Protein AF-A0A0R1HKE0-F1 (afdb_monomer_lite)

Organism: NCBI:txid1302272

Radius of gyration: 18.0 Å; chains: 1; bounding box: 43×45×54 Å

Structure (mmCIF, N/CA/C/O backbone):
data_AF-A0A0R1HKE0-F1
#
_entry.id   AF-A0A0R1HKE0-F1
#
loop_
_atom_site.group_PDB
_atom_site.id
_atom_site.type_symbol
_atom_site.label_atom_id
_atom_site.label_alt_id
_atom_site.label_comp_id
_atom_site.label_asym_id
_atom_site.label_entity_id
_atom_site.label_seq_id
_atom_site.pdbx_PDB_ins_code
_atom_site.Cartn_x
_atom_site.Cartn_y
_atom_site.Cartn_z
_atom_site.occupancy
_atom_site.B_iso_or_equiv
_atom_site.auth_seq_id
_atom_site.auth_comp_id
_atom_site.auth_asym_id
_atom_site.auth_atom_id
_atom_site.pdbx_PDB_model_num
ATOM 1 N N . MET A 1 1 ? 5.004 -5.307 1.146 1.00 89.50 1 MET A N 1
ATOM 2 C CA . MET A 1 1 ? 3.789 -5.941 0.587 1.00 89.50 1 MET A CA 1
ATOM 3 C C . MET A 1 1 ? 2.908 -4.999 -0.240 1.00 89.50 1 MET A C 1
ATOM 5 O O . MET A 1 1 ? 2.933 -5.137 -1.452 1.00 89.50 1 MET A O 1
ATOM 9 N N . PHE A 1 2 ? 2.132 -4.058 0.332 1.00 96.12 2 PHE A N 1
ATOM 10 C CA . PHE A 1 2 ? 1.211 -3.209 -0.466 1.00 96.12 2 PHE A CA 1
ATOM 11 C C . PHE A 1 2 ? 1.898 -2.516 -1.656 1.00 96.12 2 PHE A C 1
ATOM 13 O O . PHE A 1 2 ? 1.446 -2.667 -2.787 1.00 96.12 2 PHE A O 1
ATOM 20 N N . ALA A 1 3 ? 2.995 -1.791 -1.408 1.00 95.25 3 ALA A N 1
ATOM 21 C CA . ALA A 1 3 ? 3.685 -1.028 -2.449 1.00 95.25 3 ALA A CA 1
ATOM 22 C C . ALA A 1 3 ? 4.261 -1.930 -3.554 1.00 95.25 3 ALA A C 1
ATOM 24 O O . ALA A 1 3 ? 4.176 -1.581 -4.726 1.00 95.25 3 ALA A O 1
ATOM 25 N N . GLU A 1 4 ? 4.768 -3.113 -3.197 1.00 94.31 4 GLU A N 1
ATOM 26 C CA . GLU A 1 4 ? 5.276 -4.110 -4.151 1.00 94.31 4 GLU A CA 1
ATOM 27 C C . GLU A 1 4 ? 4.153 -4.636 -5.051 1.00 94.31 4 GLU A C 1
ATOM 29 O O . GLU A 1 4 ? 4.283 -4.619 -6.271 1.00 94.31 4 GLU A O 1
ATOM 34 N N . LEU A 1 5 ? 3.013 -5.031 -4.465 1.00 96.25 5 LEU A N 1
ATOM 35 C CA . LEU A 1 5 ? 1.836 -5.467 -5.226 1.00 96.25 5 LEU A CA 1
ATOM 36 C C . LEU A 1 5 ? 1.315 -4.352 -6.134 1.00 96.25 5 LEU A C 1
ATOM 38 O O . LEU A 1 5 ? 0.925 -4.597 -7.274 1.00 96.25 5 LEU A O 1
ATOM 42 N N . ALA A 1 6 ? 1.318 -3.119 -5.635 1.00 96.19 6 ALA A N 1
ATOM 43 C CA . ALA A 1 6 ? 0.863 -1.970 -6.390 1.00 96.19 6 ALA A CA 1
ATOM 44 C C . ALA A 1 6 ? 1.832 -1.627 -7.541 1.00 96.19 6 ALA A C 1
ATOM 46 O O . ALA A 1 6 ? 1.365 -1.256 -8.615 1.00 96.19 6 ALA A O 1
ATOM 47 N N . LYS A 1 7 ? 3.149 -1.826 -7.380 1.00 96.00 7 LYS A N 1
ATOM 48 C CA . LYS A 1 7 ? 4.176 -1.592 -8.418 1.00 96.00 7 LYS A CA 1
ATOM 49 C C . LYS A 1 7 ? 4.024 -2.508 -9.639 1.00 96.00 7 LYS A C 1
ATOM 51 O O . LYS A 1 7 ? 4.378 -2.095 -10.735 1.00 96.00 7 LYS A O 1
ATOM 56 N N . LEU A 1 8 ?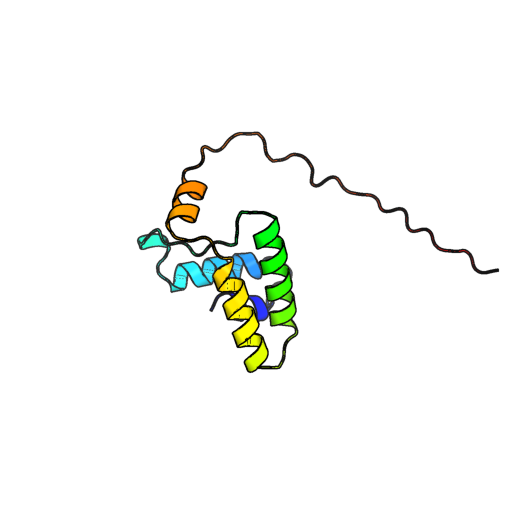 3.425 -3.695 -9.490 1.00 95.62 8 LEU A N 1
ATOM 57 C CA . LEU A 1 8 ? 3.217 -4.643 -10.599 1.00 95.62 8 LEU A CA 1
ATOM 58 C C . LEU A 1 8 ? 2.326 -4.102 -11.732 1.00 95.62 8 LEU A C 1
ATOM 60 O O . LEU A 1 8 ? 2.466 -4.543 -12.867 1.00 95.62 8 LEU A O 1
ATOM 64 N N . GLN A 1 9 ? 1.386 -3.199 -11.423 1.00 95.06 9 GLN A N 1
ATOM 65 C CA . GLN A 1 9 ? 0.437 -2.601 -12.381 1.00 95.06 9 GLN A CA 1
ATOM 66 C C . GLN A 1 9 ? -0.213 -3.590 -13.396 1.00 95.06 9 GLN A C 1
ATOM 68 O O . GLN A 1 9 ? -0.235 -3.302 -14.592 1.00 95.06 9 GLN A O 1
ATOM 73 N N . PRO A 1 10 ? -0.765 -4.750 -12.973 1.00 96.88 10 PRO A N 1
ATOM 74 C CA . PRO A 1 10 ? -1.265 -5.769 -13.908 1.00 96.88 10 PRO A CA 1
ATOM 75 C C . PRO A 1 10 ? -2.614 -5.435 -14.571 1.00 96.88 10 PRO A C 1
ATOM 77 O O . PRO A 1 10 ? -2.968 -6.044 -15.580 1.00 96.88 10 PRO A O 1
ATOM 80 N N . PHE A 1 11 ? -3.396 -4.507 -14.012 1.00 97.25 11 PHE A N 1
ATOM 81 C CA . PHE A 1 11 ? -4.717 -4.122 -14.518 1.00 97.25 11 PHE A CA 1
ATOM 82 C C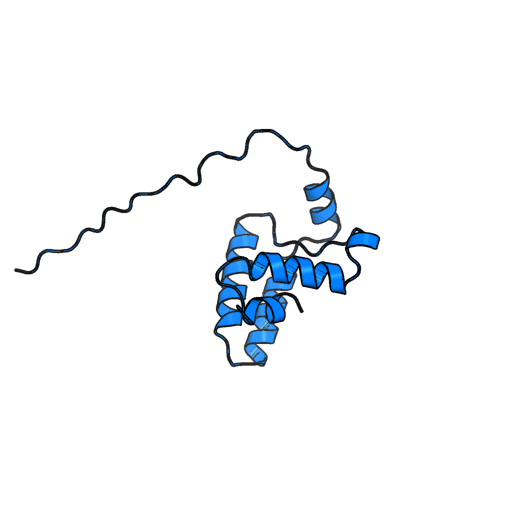 . PHE A 1 11 ? -4.687 -2.738 -15.181 1.00 97.25 11 PHE A C 1
ATOM 84 O O . PHE A 1 11 ? -3.860 -1.896 -14.839 1.00 97.25 11 PHE A O 1
ATOM 91 N N . GLN A 1 12 ? -5.637 -2.476 -16.087 1.00 95.44 12 GLN A N 1
ATOM 92 C CA . GLN A 1 12 ? -5.798 -1.163 -16.739 1.00 95.44 12 GLN A CA 1
ATOM 93 C C . GLN A 1 12 ? -6.200 -0.056 -15.750 1.00 95.44 12 GLN A C 1
ATOM 95 O O . GLN A 1 12 ? -5.751 1.079 -15.859 1.00 95.44 12 GLN A O 1
ATOM 100 N N . ASP A 1 13 ? -7.025 -0.397 -14.760 1.00 95.25 13 ASP A N 1
ATOM 101 C CA . ASP A 1 13 ? -7.370 0.455 -13.623 1.00 95.25 13 ASP A CA 1
ATOM 102 C C . ASP A 1 13 ? -7.530 -0.430 -12.376 1.00 95.25 13 ASP A C 1
ATOM 104 O O . ASP A 1 13 ? -7.712 -1.643 -12.460 1.00 95.25 13 ASP A O 1
ATOM 108 N N . GLY A 1 14 ? -7.445 0.175 -11.195 1.00 95.75 14 GLY A N 1
ATOM 109 C CA . GLY A 1 14 ? -7.755 -0.479 -9.929 1.00 95.75 14 GLY A CA 1
ATOM 110 C C . GLY A 1 14 ? -6.555 -1.066 -9.196 1.00 95.75 14 GLY A C 1
ATOM 111 O O . GLY A 1 14 ? -6.722 -1.457 -8.048 1.00 95.75 14 GLY A O 1
ATOM 112 N N . ASN A 1 15 ? -5.342 -1.033 -9.764 1.00 96.31 15 ASN A N 1
ATOM 113 C CA . ASN A 1 15 ? -4.133 -1.642 -9.178 1.00 96.31 15 ASN A CA 1
ATOM 114 C C . ASN A 1 15 ? -3.937 -1.320 -7.688 1.00 96.31 15 ASN A C 1
ATOM 116 O O . ASN A 1 15 ? -3.746 -2.221 -6.880 1.00 96.31 15 ASN A O 1
ATOM 120 N N . LYS A 1 16 ? -4.063 -0.043 -7.298 1.00 95.50 16 LYS A N 1
ATOM 121 C CA . LYS A 1 16 ? -3.917 0.384 -5.894 1.00 95.50 16 LYS A CA 1
ATOM 122 C C . LYS A 1 16 ? -5.019 -0.175 -4.986 1.00 95.50 16 LYS A C 1
ATOM 124 O O . LYS A 1 16 ? -4.726 -0.615 -3.882 1.00 95.50 16 LYS A O 1
ATOM 129 N N . ARG A 1 17 ? -6.275 -0.175 -5.451 1.00 96.25 17 ARG A N 1
ATOM 130 C CA . ARG A 1 17 ? -7.430 -0.703 -4.700 1.00 96.25 17 ARG A CA 1
ATOM 131 C C . ARG A 1 17 ? -7.281 -2.210 -4.501 1.00 96.25 17 ARG A C 1
ATOM 133 O O . ARG A 1 17 ? -7.374 -2.688 -3.377 1.00 96.25 17 ARG A O 1
ATOM 140 N N . THR A 1 18 ? -6.952 -2.933 -5.569 1.00 97.62 18 THR A N 1
ATOM 141 C CA . THR A 1 18 ? -6.723 -4.380 -5.526 1.00 97.62 18 THR A CA 1
ATOM 142 C C . THR A 1 18 ? -5.526 -4.739 -4.647 1.00 97.62 18 THR A C 1
ATOM 144 O O . THR A 1 18 ? -5.637 -5.639 -3.822 1.00 97.62 18 THR A O 1
ATOM 147 N N . ALA A 1 19 ? -4.410 -4.010 -4.751 1.00 97.44 19 ALA A N 1
ATOM 148 C CA . ALA A 1 19 ? -3.238 -4.223 -3.901 1.00 97.44 19 ALA A CA 1
ATOM 149 C C . ALA A 1 19 ? -3.544 -3.975 -2.417 1.00 97.44 19 ALA A C 1
ATOM 151 O O . ALA A 1 19 ? -3.088 -4.737 -1.568 1.00 97.44 19 ALA A O 1
ATOM 152 N N . LEU A 1 20 ? -4.334 -2.944 -2.095 1.00 96.06 20 LEU A N 1
ATOM 153 C CA . LEU A 1 20 ? -4.737 -2.650 -0.720 1.00 96.06 20 LEU A CA 1
ATOM 154 C C . LEU A 1 20 ? -5.640 -3.751 -0.148 1.00 96.06 20 LEU A C 1
ATOM 156 O O . LEU A 1 20 ? -5.419 -4.192 0.977 1.00 96.06 20 LEU A O 1
ATOM 160 N N . ILE A 1 21 ? -6.617 -4.231 -0.924 1.00 96.19 21 ILE A N 1
ATOM 161 C CA . ILE A 1 21 ? -7.492 -5.345 -0.526 1.00 96.19 21 ILE A CA 1
ATOM 162 C C . ILE A 1 21 ? -6.672 -6.621 -0.324 1.00 96.19 21 ILE A C 1
ATOM 164 O O . ILE A 1 21 ? -6.788 -7.260 0.717 1.00 96.19 21 ILE A O 1
ATOM 168 N N . ALA A 1 22 ? -5.811 -6.968 -1.283 1.00 97.31 22 ALA A N 1
ATOM 169 C CA . ALA A 1 22 ? -4.969 -8.158 -1.207 1.00 97.31 22 ALA A CA 1
ATOM 170 C C . ALA A 1 22 ? -4.016 -8.107 -0.005 1.00 97.31 22 ALA A C 1
ATOM 172 O O . ALA A 1 22 ? -3.873 -9.100 0.704 1.00 97.31 22 ALA A O 1
ATOM 173 N N . ALA A 1 23 ? -3.412 -6.946 0.266 1.00 96.19 23 ALA A N 1
ATOM 174 C CA . ALA A 1 23 ? -2.539 -6.765 1.418 1.00 96.19 23 ALA A CA 1
ATOM 175 C C . ALA A 1 23 ? -3.294 -6.920 2.750 1.00 96.19 23 ALA A C 1
ATOM 177 O O . ALA A 1 23 ? -2.804 -7.588 3.654 1.00 96.19 23 ALA A O 1
ATOM 178 N N . ASN A 1 24 ? -4.495 -6.348 2.860 1.00 95.69 24 ASN A N 1
ATOM 179 C CA . ASN A 1 24 ? -5.351 -6.513 4.036 1.00 95.69 24 ASN A CA 1
ATOM 180 C C . ASN A 1 24 ? -5.808 -7.967 4.226 1.00 95.69 24 ASN A C 1
ATOM 182 O O . ASN A 1 24 ? -5.775 -8.482 5.340 1.00 95.69 24 ASN A O 1
ATOM 186 N N . ALA A 1 25 ? -6.193 -8.648 3.145 1.00 96.44 25 ALA A N 1
ATOM 187 C CA . ALA A 1 25 ? -6.586 -10.054 3.192 1.00 96.44 25 ALA A CA 1
ATOM 188 C C . ALA A 1 25 ? -5.421 -10.952 3.639 1.00 96.44 25 ALA A C 1
ATOM 190 O O . ALA A 1 25 ? -5.592 -11.790 4.519 1.00 96.44 25 ALA A O 1
ATOM 191 N N . ALA A 1 26 ? -4.219 -10.736 3.095 1.00 96.12 26 ALA A N 1
ATOM 192 C CA . ALA A 1 26 ? -3.019 -11.474 3.489 1.00 96.12 26 ALA A CA 1
ATOM 193 C C . ALA A 1 26 ? -2.618 -11.236 4.958 1.00 96.12 26 ALA A C 1
ATOM 195 O O . ALA A 1 26 ? -2.018 -12.113 5.575 1.00 96.12 26 ALA A O 1
ATOM 196 N N . ASN A 1 27 ? -2.980 -10.083 5.526 1.00 94.06 27 ASN A N 1
ATOM 197 C CA . ASN A 1 27 ? -2.748 -9.754 6.932 1.00 94.06 27 ASN A CA 1
ATOM 198 C C . ASN A 1 27 ? -3.857 -10.248 7.884 1.00 94.06 27 ASN A C 1
ATOM 200 O O . ASN A 1 27 ? -3.741 -10.029 9.089 1.00 94.06 27 ASN A O 1
ATOM 204 N N . GLY A 1 28 ? -4.936 -10.872 7.391 1.00 95.00 28 GLY A N 1
ATOM 205 C CA . GLY A 1 28 ? -6.086 -11.239 8.235 1.00 95.00 28 GLY A CA 1
ATOM 206 C C . GLY A 1 28 ? -6.792 -10.017 8.840 1.00 95.00 28 GLY A C 1
ATOM 207 O O . GLY A 1 28 ? -7.304 -10.048 9.964 1.00 95.00 28 GLY A O 1
ATOM 208 N N . SER A 1 29 ? -6.766 -8.882 8.132 1.00 92.69 29 SER A N 1
ATOM 209 C CA . SER A 1 29 ? -7.350 -7.628 8.621 1.00 92.69 29 SER A CA 1
ATOM 210 C C . SER A 1 29 ? -8.873 -7.695 8.746 1.00 92.69 29 SER A C 1
ATOM 212 O O . SER A 1 29 ? -9.449 -6.930 9.514 1.00 92.69 29 SER A O 1
ATOM 214 N N . LEU A 1 30 ? -9.530 -8.618 8.033 1.00 89.56 30 LEU A N 1
ATOM 215 C CA . LEU A 1 30 ? -10.978 -8.808 8.121 1.00 89.56 30 LEU A CA 1
ATOM 216 C C . LEU A 1 30 ? -11.392 -9.351 9.493 1.00 89.56 30 LEU A C 1
ATOM 218 O O . LEU A 1 30 ? -12.332 -8.842 10.098 1.00 89.56 30 LEU A O 1
ATOM 222 N N . GLU A 1 31 ? -10.670 -10.348 9.999 1.00 92.50 31 GLU A N 1
ATOM 223 C CA . GLU A 1 31 ? -10.932 -10.980 11.291 1.00 92.50 31 GLU A CA 1
ATOM 224 C C . GLU A 1 31 ? -10.501 -10.089 12.460 1.00 92.50 31 GLU A C 1
ATOM 226 O O . GLU A 1 31 ? -11.142 -10.073 13.510 1.00 92.50 31 GLU A O 1
ATOM 231 N N . THR A 1 32 ? -9.405 -9.348 12.288 1.00 89.81 32 THR A N 1
ATOM 232 C CA . THR A 1 32 ? -8.825 -8.506 13.347 1.00 89.81 32 THR A CA 1
ATOM 233 C C . THR A 1 32 ? -9.418 -7.099 13.403 1.00 89.81 32 THR A C 1
ATOM 235 O O . THR A 1 32 ? -9.301 -6.427 14.429 1.00 89.81 32 THR A O 1
ATOM 238 N N . GLY A 1 33 ? -10.019 -6.628 12.307 1.00 85.94 33 GLY A N 1
ATOM 239 C CA . GLY A 1 33 ? -10.435 -5.237 12.131 1.00 85.94 33 GLY A CA 1
ATOM 240 C C . GLY A 1 33 ? -9.269 -4.249 11.985 1.00 85.94 33 GLY A C 1
ATOM 241 O O . GLY A 1 33 ? -9.497 -3.040 11.936 1.00 85.94 33 GLY A O 1
ATOM 242 N N . ASP A 1 34 ? -8.022 -4.727 11.928 1.00 87.69 34 ASP A N 1
ATOM 243 C CA . ASP A 1 34 ? -6.822 -3.893 11.838 1.00 87.69 34 ASP A CA 1
ATOM 244 C C . ASP A 1 34 ? -6.445 -3.649 10.371 1.00 87.69 34 ASP A C 1
ATOM 246 O O . ASP A 1 34 ? -5.526 -4.255 9.813 1.00 87.69 34 ASP A O 1
ATOM 250 N N . TYR A 1 35 ? -7.219 -2.788 9.713 1.00 89.88 35 TYR A N 1
ATOM 251 C CA . TYR A 1 35 ? -7.062 -2.515 8.287 1.00 89.88 35 TYR A CA 1
ATOM 252 C C . TYR A 1 35 ? -5.921 -1.541 8.001 1.00 89.88 35 TYR A C 1
ATOM 254 O O . TYR A 1 35 ? -5.905 -0.411 8.496 1.00 89.88 35 TYR A O 1
ATOM 262 N N . LEU A 1 36 ? -5.008 -1.935 7.116 1.00 90.88 36 LEU A N 1
ATOM 263 C CA . LEU A 1 36 ? -4.152 -0.999 6.402 1.00 90.88 36 LEU A CA 1
ATOM 264 C C . LEU A 1 36 ? -5.039 -0.090 5.545 1.00 90.88 36 LEU A C 1
ATOM 266 O O . LEU A 1 36 ? -5.724 -0.560 4.632 1.00 90.88 36 LEU A O 1
ATOM 270 N N . ILE A 1 37 ? -4.978 1.211 5.810 1.00 91.88 37 ILE A N 1
ATOM 271 C CA . ILE A 1 37 ? -5.612 2.241 4.989 1.00 91.88 37 ILE A CA 1
ATOM 272 C C . ILE A 1 37 ? -4.582 3.265 4.535 1.00 91.88 37 ILE A C 1
ATOM 274 O O . ILE A 1 37 ? -3.511 3.398 5.123 1.00 91.88 37 ILE A O 1
ATOM 278 N N . LEU A 1 38 ? -4.918 3.981 3.467 1.00 92.81 38 LEU A N 1
ATOM 279 C CA . LEU A 1 38 ? -4.129 5.124 3.024 1.00 92.81 38 LEU A CA 1
ATOM 280 C C . LEU A 1 38 ? -4.352 6.317 3.971 1.00 92.81 38 LEU A C 1
ATOM 282 O O . LEU A 1 38 ? -5.407 6.372 4.609 1.00 92.81 38 LEU A O 1
ATOM 286 N N . PRO A 1 39 ? -3.416 7.281 4.027 1.00 93.62 39 PRO A N 1
ATOM 287 C CA . PRO A 1 39 ? -3.597 8.502 4.807 1.00 93.62 39 PRO A CA 1
ATOM 288 C C . PRO A 1 39 ? -4.886 9.224 4.427 1.00 93.62 39 PRO A C 1
ATOM 290 O O . PRO A 1 39 ? -5.246 9.280 3.246 1.00 93.62 39 PRO A O 1
ATOM 293 N N . THR A 1 40 ? -5.599 9.727 5.432 1.00 88.06 40 THR A N 1
ATOM 294 C CA . THR A 1 40 ? -6.914 10.355 5.261 1.00 88.06 40 THR A CA 1
ATOM 295 C C . THR A 1 40 ? -6.806 11.866 5.134 1.00 88.06 40 THR A C 1
ATOM 297 O O . THR A 1 40 ? -7.520 12.443 4.318 1.00 88.06 40 THR A O 1
ATOM 300 N N . LEU A 1 41 ? -5.843 12.477 5.832 1.00 89.94 41 LEU A N 1
ATOM 301 C CA . LEU A 1 41 ? -5.489 13.883 5.674 1.00 89.94 41 LEU A CA 1
ATOM 302 C C . LEU A 1 41 ? -4.917 14.152 4.274 1.00 89.94 41 LEU A C 1
ATOM 304 O O . LEU A 1 41 ? -4.018 13.448 3.814 1.00 89.94 41 LEU A O 1
ATOM 308 N N . ASP A 1 42 ? -5.409 15.200 3.610 1.00 90.62 42 ASP A N 1
ATOM 309 C CA . ASP A 1 42 ? -5.070 15.500 2.212 1.00 90.62 42 ASP A CA 1
ATOM 310 C C . ASP A 1 42 ? -3.572 15.720 1.970 1.00 90.62 42 ASP A C 1
ATOM 312 O O . ASP A 1 42 ? -3.044 15.272 0.951 1.00 90.62 42 ASP A O 1
ATOM 316 N N . LEU A 1 43 ? -2.879 16.387 2.900 1.00 93.69 43 LEU A N 1
ATOM 317 C CA . LEU A 1 43 ? -1.446 16.657 2.775 1.00 93.69 43 LEU A CA 1
ATOM 318 C C . LEU A 1 43 ? -0.632 15.358 2.838 1.00 93.69 43 LEU A C 1
ATOM 320 O O . LEU A 1 43 ? 0.147 15.078 1.928 1.00 93.69 43 LEU A O 1
ATOM 324 N N . ASP A 1 44 ? -0.891 14.534 3.853 1.00 94.44 44 ASP A N 1
ATOM 325 C CA . ASP A 1 44 ? -0.228 13.240 4.037 1.00 94.44 44 ASP A CA 1
ATOM 326 C C . ASP A 1 44 ? -0.547 12.294 2.878 1.00 94.44 44 ASP A C 1
ATOM 328 O O . ASP A 1 44 ? 0.311 11.554 2.396 1.00 94.44 44 ASP A O 1
ATOM 332 N N . ARG A 1 45 ? -1.788 12.337 2.376 1.00 94.62 45 ARG A N 1
ATOM 333 C CA . ARG A 1 45 ? -2.203 11.571 1.201 1.00 94.62 45 ARG A CA 1
ATOM 334 C C . ARG A 1 45 ? -1.425 12.006 -0.036 1.00 94.62 45 ARG A C 1
ATOM 336 O O . ARG A 1 45 ? -0.987 11.144 -0.795 1.00 94.62 45 ARG A O 1
ATOM 343 N N . ALA A 1 46 ? -1.273 13.308 -0.270 1.00 96.06 46 ALA A N 1
ATOM 344 C CA . ALA A 1 46 ? -0.526 13.817 -1.414 1.00 96.06 46 ALA A CA 1
ATOM 345 C C . ALA A 1 46 ? 0.942 13.371 -1.360 1.00 96.06 46 ALA A C 1
ATOM 347 O O . ALA A 1 46 ? 1.447 12.839 -2.350 1.00 96.06 46 ALA A O 1
ATOM 348 N N . GLU A 1 47 ? 1.592 13.509 -0.202 1.00 97.25 47 GLU A N 1
ATOM 349 C CA . GLU A 1 47 ? 2.976 13.071 0.009 1.00 97.25 47 GLU A CA 1
ATOM 350 C C . GLU A 1 47 ? 3.122 11.554 -0.181 1.00 97.25 47 GLU A C 1
ATOM 352 O O . GLU A 1 47 ? 3.961 11.103 -0.960 1.00 97.25 47 GLU A O 1
ATOM 357 N N . PHE A 1 48 ? 2.217 10.762 0.399 1.00 97.44 48 PHE A N 1
ATOM 358 C CA . PHE A 1 48 ? 2.207 9.310 0.234 1.00 97.44 48 PHE A CA 1
ATOM 359 C C . PHE A 1 48 ? 2.097 8.894 -1.237 1.00 97.44 48 PHE A C 1
ATOM 361 O O . PHE A 1 48 ? 2.776 7.970 -1.684 1.00 97.44 48 PHE A O 1
ATOM 368 N N . ILE A 1 49 ? 1.234 9.558 -2.014 1.00 96.44 49 ILE A N 1
ATOM 369 C CA . ILE A 1 49 ? 1.072 9.252 -3.440 1.00 96.44 49 ILE A CA 1
ATOM 370 C C . ILE A 1 49 ? 2.322 9.640 -4.236 1.00 96.44 49 ILE A C 1
ATOM 372 O O . ILE A 1 49 ? 2.706 8.893 -5.138 1.00 96.44 49 ILE A O 1
ATOM 376 N N . ILE A 1 50 ? 2.970 10.756 -3.901 1.00 97.56 50 ILE A N 1
ATOM 377 C CA . ILE A 1 50 ? 4.231 11.182 -4.520 1.00 97.5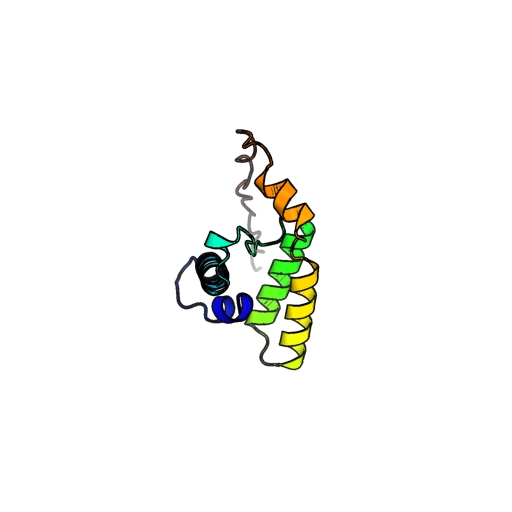6 50 ILE A CA 1
ATOM 378 C C . ILE A 1 50 ? 5.336 10.153 -4.251 1.00 97.56 50 ILE A C 1
ATOM 380 O O . ILE A 1 50 ? 6.026 9.734 -5.183 1.00 97.56 50 ILE A O 1
ATOM 384 N N . ASP A 1 51 ? 5.480 9.691 -3.012 1.00 97.81 51 ASP A N 1
ATOM 385 C CA . ASP A 1 51 ? 6.469 8.671 -2.653 1.00 97.81 51 ASP A CA 1
ATOM 386 C C . ASP A 1 51 ? 6.169 7.323 -3.313 1.00 97.81 51 ASP A C 1
ATOM 388 O O . ASP A 1 51 ? 7.078 6.669 -3.827 1.00 97.81 51 ASP A O 1
ATOM 392 N N . LEU A 1 52 ? 4.894 6.937 -3.404 1.00 97.25 52 LEU A N 1
ATOM 393 C CA . LEU A 1 52 ? 4.479 5.724 -4.109 1.00 97.25 52 LEU A CA 1
ATOM 394 C C . LEU A 1 52 ? 4.799 5.794 -5.610 1.00 97.25 52 LEU A C 1
ATOM 396 O O . LEU A 1 52 ? 5.253 4.810 -6.193 1.00 97.25 52 LEU A O 1
ATOM 400 N N . MET A 1 53 ? 4.588 6.949 -6.248 1.00 96.56 53 MET A N 1
ATOM 401 C CA . MET A 1 53 ? 4.959 7.156 -7.652 1.00 96.56 53 MET A CA 1
ATOM 402 C C . MET A 1 53 ? 6.474 7.070 -7.854 1.00 96.56 53 MET A C 1
ATOM 404 O O . MET A 1 53 ? 6.926 6.437 -8.807 1.00 96.56 53 MET A O 1
ATOM 408 N N . GLN A 1 54 ? 7.259 7.652 -6.946 1.00 97.38 54 GLN A N 1
ATOM 409 C CA . GLN A 1 54 ? 8.718 7.528 -6.970 1.00 97.38 54 GLN A CA 1
ATOM 410 C C . GLN A 1 54 ? 9.168 6.077 -6.763 1.00 97.38 54 GLN A C 1
ATOM 412 O O . GLN A 1 54 ? 10.096 5.628 -7.429 1.00 97.38 54 GLN A O 1
ATOM 417 N N . TYR A 1 55 ? 8.485 5.327 -5.895 1.00 97.25 55 TYR A N 1
ATOM 418 C CA . TYR A 1 55 ? 8.764 3.913 -5.645 1.00 97.25 55 TYR A CA 1
ATOM 419 C C . TYR A 1 55 ? 8.521 3.060 -6.897 1.00 97.25 55 TYR A C 1
ATOM 421 O O . TYR A 1 55 ? 9.260 2.114 -7.163 1.00 97.25 55 TYR A O 1
ATOM 429 N N . TYR A 1 56 ? 7.518 3.403 -7.712 1.00 95.62 56 TYR A N 1
ATOM 430 C CA . TYR A 1 56 ? 7.241 2.681 -8.957 1.00 95.62 56 TYR A CA 1
ATOM 431 C C . TYR A 1 56 ? 8.348 2.811 -9.998 1.00 95.62 56 TYR A C 1
ATOM 433 O O . TYR A 1 56 ? 8.613 1.842 -10.702 1.00 95.62 56 TYR A O 1
ATOM 441 N N . VAL A 1 57 ? 8.974 3.983 -10.096 1.00 95.75 57 VAL A N 1
ATOM 442 C CA . VAL A 1 57 ? 10.004 4.271 -11.111 1.00 95.75 57 VAL A CA 1
ATOM 443 C C . VAL A 1 57 ? 11.430 4.048 -10.609 1.00 95.75 57 VAL A C 1
ATOM 445 O O . VAL A 1 57 ? 12.379 4.200 -11.369 1.00 95.75 57 VAL A O 1
ATOM 448 N N . SER A 1 58 ? 11.592 3.754 -9.322 1.00 95.19 58 SER A N 1
ATOM 449 C CA . SER A 1 58 ? 12.887 3.473 -8.715 1.00 95.19 58 SER A CA 1
ATOM 450 C C . SER A 1 58 ? 13.344 2.051 -9.050 1.00 95.19 58 SER A C 1
ATOM 452 O O . SER A 1 58 ? 12.594 1.091 -8.861 1.00 95.19 58 SER A O 1
ATOM 454 N N . ASP A 1 59 ? 14.592 1.930 -9.504 1.00 93.38 59 ASP A N 1
ATOM 455 C CA . ASP A 1 59 ? 15.293 0.658 -9.734 1.00 93.38 59 ASP A CA 1
ATOM 456 C C . ASP A 1 59 ? 16.376 0.395 -8.664 1.00 93.38 59 ASP A C 1
ATOM 458 O O . ASP A 1 59 ? 17.136 -0.569 -8.756 1.00 93.38 59 ASP A O 1
ATOM 462 N N . ASP A 1 60 ? 16.465 1.257 -7.643 1.00 95.75 60 ASP A N 1
ATOM 463 C CA . ASP A 1 60 ? 17.418 1.137 -6.538 1.00 95.75 60 ASP A CA 1
ATOM 464 C C . ASP A 1 60 ? 16.734 0.645 -5.255 1.00 95.75 60 ASP A C 1
ATOM 466 O O . ASP A 1 60 ? 15.866 1.309 -4.686 1.00 95.75 60 ASP A O 1
ATOM 470 N N . ALA A 1 61 ? 17.194 -0.497 -4.741 1.00 93.06 61 ALA A N 1
ATOM 471 C CA . ALA A 1 61 ? 16.666 -1.103 -3.521 1.00 93.06 61 ALA A CA 1
ATOM 472 C C . ALA A 1 61 ? 16.871 -0.221 -2.271 1.00 93.06 61 ALA A C 1
ATOM 474 O O . ALA A 1 61 ? 16.063 -0.259 -1.332 1.00 93.06 61 ALA A O 1
ATOM 475 N N . GLY A 1 62 ? 17.945 0.578 -2.243 1.00 95.81 62 GLY A N 1
ATOM 476 C CA . GLY A 1 62 ? 18.212 1.515 -1.152 1.00 95.81 62 GLY A CA 1
ATOM 477 C C . GLY A 1 62 ? 17.156 2.617 -1.095 1.00 95.81 62 GLY A C 1
ATOM 478 O O . GLY A 1 62 ? 16.538 2.846 -0.050 1.00 95.81 62 GLY A O 1
ATOM 479 N N . ARG A 1 63 ? 16.897 3.252 -2.238 1.00 95.62 63 ARG A N 1
ATOM 480 C CA . ARG A 1 63 ? 15.846 4.254 -2.415 1.00 95.62 63 ARG A CA 1
ATOM 481 C C . ARG A 1 63 ? 14.450 3.692 -2.169 1.00 95.62 63 ARG A C 1
ATOM 483 O O . ARG A 1 63 ? 13.661 4.343 -1.487 1.00 95.62 63 ARG A O 1
ATOM 490 N N . ASP A 1 64 ? 14.171 2.479 -2.632 1.00 95.56 64 ASP A N 1
ATOM 491 C CA . ASP A 1 64 ? 12.908 1.784 -2.371 1.00 95.56 64 ASP A CA 1
ATOM 492 C C . ASP A 1 64 ? 12.649 1.660 -0.864 1.00 95.56 64 ASP A C 1
ATOM 494 O O . ASP A 1 64 ? 11.572 2.005 -0.379 1.00 95.56 64 ASP A O 1
ATOM 498 N N . SER A 1 65 ? 13.668 1.261 -0.101 1.00 96.00 65 SER A N 1
ATOM 499 C CA . SER A 1 65 ? 13.583 1.155 1.360 1.00 96.00 65 SER A CA 1
ATOM 500 C C . SER A 1 65 ? 13.342 2.512 2.032 1.00 96.00 65 SER A C 1
ATOM 502 O O . SER A 1 65 ? 12.581 2.605 2.996 1.00 96.00 65 SER A O 1
ATOM 504 N N . GLN A 1 66 ? 13.966 3.582 1.533 1.00 97.19 66 GLN A N 1
ATOM 505 C CA . GLN A 1 66 ? 13.758 4.939 2.049 1.00 97.19 66 GLN A CA 1
ATOM 506 C C . GLN A 1 66 ? 12.324 5.425 1.809 1.00 97.19 66 GLN A C 1
ATOM 508 O O . GLN A 1 66 ? 11.676 5.867 2.757 1.00 97.19 66 GLN A O 1
ATOM 513 N N . LEU A 1 67 ? 11.817 5.275 0.582 1.00 96.94 67 LEU A N 1
ATOM 514 C CA . LEU A 1 67 ? 10.458 5.670 0.200 1.00 96.94 67 LEU A CA 1
ATOM 515 C C . LEU A 1 67 ? 9.405 4.875 0.977 1.00 96.94 67 LEU A C 1
ATOM 517 O O . LEU A 1 67 ? 8.445 5.444 1.489 1.00 96.94 67 LEU A O 1
ATOM 521 N N . LEU A 1 68 ? 9.609 3.564 1.142 1.00 96.06 68 LEU A N 1
ATOM 522 C CA . LEU A 1 68 ? 8.748 2.729 1.983 1.00 96.06 68 LEU A CA 1
ATOM 523 C C . LEU A 1 68 ? 8.703 3.240 3.429 1.00 96.06 68 LEU A C 1
ATOM 525 O O . LEU A 1 68 ? 7.622 3.360 4.004 1.00 96.06 68 LEU A O 1
ATOM 529 N N . ASN A 1 69 ? 9.856 3.585 4.005 1.00 96.12 69 ASN A N 1
ATOM 530 C CA . ASN A 1 69 ? 9.927 4.128 5.361 1.00 96.12 69 ASN A CA 1
ATOM 531 C C . ASN A 1 69 ? 9.247 5.499 5.494 1.00 96.12 69 ASN A C 1
ATOM 533 O O . ASN A 1 69 ? 8.701 5.794 6.556 1.00 96.12 69 ASN A O 1
ATOM 537 N N . GLN A 1 70 ? 9.285 6.342 4.458 1.00 96.38 70 GLN A N 1
ATOM 538 C CA . GLN A 1 70 ? 8.562 7.618 4.434 1.00 96.38 70 GLN A CA 1
ATOM 539 C C . GLN A 1 70 ? 7.052 7.384 4.379 1.00 96.38 70 GLN A C 1
ATOM 541 O O . GLN A 1 70 ? 6.339 7.839 5.271 1.00 96.38 70 GLN A O 1
ATOM 546 N N . MET A 1 71 ? 6.585 6.559 3.439 1.00 95.94 71 MET A N 1
ATOM 547 C CA . MET A 1 71 ? 5.172 6.197 3.314 1.00 95.94 71 MET A CA 1
ATOM 548 C C . MET A 1 71 ? 4.591 5.625 4.612 1.00 95.94 71 MET A C 1
ATOM 550 O O . MET A 1 71 ? 3.487 5.996 4.997 1.00 95.94 71 MET A O 1
ATOM 554 N N . ILE A 1 72 ? 5.326 4.756 5.317 1.00 93.62 72 ILE A N 1
ATOM 555 C CA . ILE A 1 72 ? 4.869 4.165 6.588 1.00 93.62 72 ILE A CA 1
ATOM 556 C C . ILE A 1 72 ? 4.611 5.233 7.659 1.00 93.62 72 ILE A C 1
ATOM 558 O O . ILE A 1 72 ? 3.671 5.082 8.434 1.00 93.62 72 ILE A O 1
ATOM 562 N N . LYS A 1 73 ? 5.399 6.314 7.705 1.00 94.31 73 LYS A N 1
ATOM 563 C CA . LYS A 1 73 ? 5.214 7.398 8.689 1.00 94.31 73 LYS A CA 1
ATOM 564 C C . LYS A 1 73 ? 3.944 8.212 8.453 1.00 94.31 73 LYS A C 1
ATOM 566 O O . LYS A 1 73 ? 3.464 8.839 9.389 1.00 94.31 73 LYS A O 1
ATOM 571 N N . LEU A 1 74 ? 3.438 8.209 7.222 1.00 94.88 74 LEU A N 1
ATOM 572 C CA . LEU A 1 74 ? 2.230 8.930 6.821 1.00 94.88 74 LEU A CA 1
ATOM 573 C C . LEU A 1 74 ? 0.963 8.097 7.051 1.00 94.88 74 LEU A C 1
ATOM 575 O O . LEU A 1 74 ? -0.136 8.642 7.108 1.00 94.88 74 LEU A O 1
ATOM 579 N N . VAL A 1 75 ? 1.092 6.769 7.153 1.00 92.06 75 VAL A N 1
ATOM 580 C CA . VAL A 1 75 ? -0.051 5.884 7.406 1.00 92.06 75 VAL A CA 1
ATOM 581 C C . VAL A 1 75 ? -0.622 6.181 8.797 1.00 92.06 75 VAL A C 1
ATOM 583 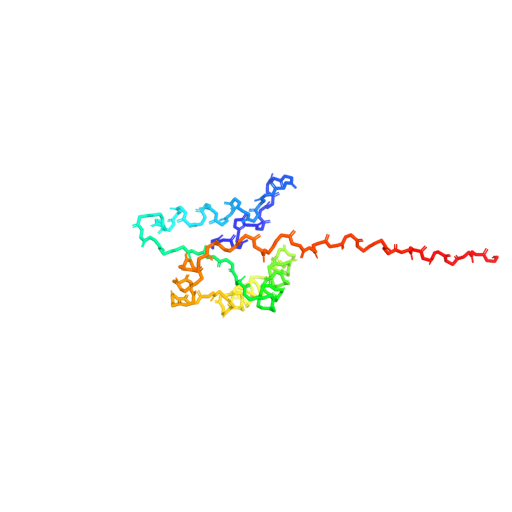O O . VAL A 1 75 ? 0.137 6.260 9.766 1.00 92.06 75 VAL A O 1
ATOM 586 N N . PRO A 1 76 ? -1.954 6.309 8.928 1.00 91.06 76 PRO A N 1
ATOM 587 C CA . PRO A 1 76 ? -2.579 6.646 10.194 1.00 91.06 76 PRO A CA 1
ATOM 588 C C . PRO A 1 76 ? -2.349 5.545 11.228 1.00 91.06 76 PRO A C 1
ATOM 590 O O . PRO A 1 76 ? -2.451 4.346 10.941 1.00 91.06 76 PRO A O 1
ATOM 593 N N . ASP A 1 77 ? -2.078 5.961 12.462 1.00 88.94 77 ASP A N 1
ATOM 594 C CA . ASP A 1 77 ? -1.943 5.038 13.579 1.00 88.94 77 ASP A CA 1
ATOM 595 C C . ASP A 1 77 ? -3.286 4.370 13.938 1.00 88.94 77 ASP A C 1
ATOM 597 O O . ASP A 1 77 ? -4.342 4.624 13.353 1.00 88.94 77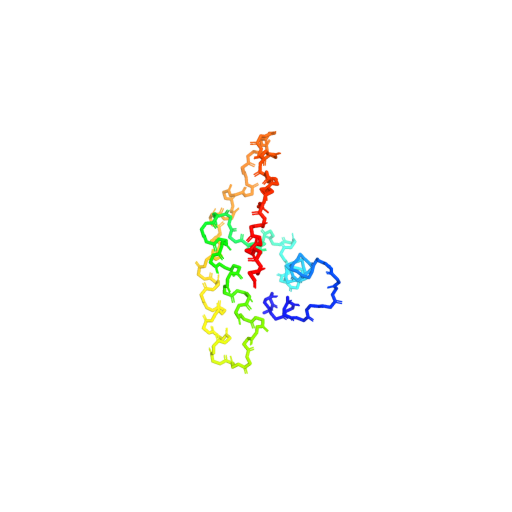 ASP A O 1
ATOM 601 N N . LYS A 1 78 ? -3.268 3.450 14.905 1.00 86.06 78 LYS A N 1
ATOM 602 C CA . LYS A 1 78 ? -4.475 2.718 15.312 1.00 86.06 78 LYS A CA 1
ATOM 603 C C . LYS A 1 78 ? -5.591 3.634 15.836 1.00 86.06 78 LYS A C 1
ATOM 605 O O . LYS A 1 78 ? -6.758 3.337 15.593 1.00 86.06 78 LYS A O 1
ATOM 610 N N . GLN A 1 79 ? -5.251 4.707 16.549 1.00 84.12 79 GLN A N 1
ATOM 611 C CA . GLN A 1 79 ? -6.243 5.617 17.123 1.00 84.12 79 GLN A CA 1
ATOM 612 C C . GLN A 1 79 ? -6.866 6.479 16.028 1.00 84.12 79 GLN A C 1
ATOM 614 O O . GLN A 1 79 ? -8.088 6.535 15.924 1.00 84.12 79 GLN A O 1
ATOM 619 N N . ALA A 1 80 ? -6.043 7.069 15.159 1.00 84.94 80 ALA A N 1
ATOM 620 C CA . ALA A 1 80 ? -6.494 7.841 14.008 1.00 84.94 80 ALA A CA 1
ATOM 621 C C . ALA A 1 80 ? -7.410 7.006 13.099 1.00 84.94 80 ALA A C 1
ATOM 623 O O . ALA A 1 80 ? -8.504 7.449 12.758 1.00 84.94 80 ALA A O 1
ATOM 624 N N . ARG A 1 81 ? -7.029 5.754 12.801 1.00 86.62 81 ARG A N 1
ATOM 625 C CA . ARG A 1 81 ? -7.873 4.817 12.037 1.00 86.62 81 ARG A CA 1
ATOM 626 C C . ARG A 1 81 ? -9.212 4.549 12.714 1.00 86.62 81 ARG A C 1
ATOM 628 O O . ARG A 1 81 ? -10.248 4.602 12.059 1.00 86.62 81 ARG A O 1
ATOM 635 N N . PHE A 1 82 ? -9.206 4.272 14.018 1.00 83.56 82 PHE A N 1
ATOM 636 C CA . PHE A 1 82 ? -10.438 4.040 14.772 1.00 83.56 82 PHE A CA 1
ATOM 637 C C . PHE A 1 82 ? -11.351 5.269 14.755 1.00 83.56 82 PHE A C 1
ATOM 639 O O . PHE A 1 82 ? -12.558 5.132 14.574 1.00 83.56 82 PHE A O 1
ATOM 646 N N . HIS A 1 83 ? -10.792 6.468 14.916 1.00 83.88 83 HIS A N 1
ATOM 647 C CA . HIS A 1 83 ? -11.561 7.703 14.817 1.00 83.88 83 HIS A CA 1
ATOM 648 C C . HIS A 1 83 ? -12.173 7.882 13.429 1.00 83.88 83 HIS A C 1
ATOM 650 O O . HIS A 1 83 ? -13.365 8.157 13.352 1.00 83.88 83 HIS A O 1
ATOM 656 N N . GLU A 1 84 ? -11.399 7.677 12.361 1.00 80.81 84 GLU A N 1
ATOM 657 C CA . GLU A 1 84 ? -11.866 7.795 10.976 1.00 80.81 84 GLU A CA 1
ATOM 658 C C . GLU A 1 84 ? -13.033 6.842 10.675 1.00 80.81 84 GLU A C 1
ATOM 660 O O . GLU A 1 84 ? -14.069 7.262 10.169 1.00 80.81 84 GLU A O 1
ATOM 665 N N . PHE A 1 85 ? -12.906 5.563 11.043 1.00 80.06 85 PHE A N 1
ATOM 666 C CA . PHE A 1 85 ? -13.939 4.560 10.765 1.00 80.06 85 PHE A CA 1
ATOM 667 C C . PHE A 1 85 ? -15.236 4.764 11.550 1.00 80.06 85 PHE A C 1
ATOM 669 O O . PHE A 1 85 ? -16.287 4.295 11.118 1.00 80.06 85 PHE A O 1
ATOM 676 N N . ASN A 1 86 ? -15.169 5.436 12.699 1.00 82.38 86 ASN A N 1
ATOM 677 C CA . ASN A 1 86 ? -16.336 5.714 13.531 1.00 82.38 86 ASN A CA 1
ATOM 678 C C . ASN A 1 86 ? -16.959 7.087 13.254 1.00 82.38 86 ASN A C 1
ATOM 680 O O . ASN A 1 86 ? -17.912 7.463 13.943 1.00 82.38 86 ASN A O 1
ATOM 684 N N . GLN A 1 87 ? -16.447 7.849 12.279 1.00 80.12 87 GLN A N 1
ATOM 685 C CA . GLN A 1 87 ? -17.112 9.084 11.881 1.00 80.12 87 GLN A CA 1
ATOM 686 C C . GLN A 1 87 ? -18.490 8.751 11.289 1.00 80.12 87 GLN A C 1
ATOM 688 O O . GLN A 1 87 ? -18.606 7.851 10.451 1.00 80.12 87 GLN A O 1
ATOM 693 N N . PRO A 1 88 ? -19.559 9.442 11.721 1.00 80.00 88 PRO A N 1
ATOM 694 C CA . PRO A 1 88 ? -20.874 9.243 11.139 1.00 80.00 88 PRO A CA 1
ATOM 695 C C . PRO A 1 88 ? -20.831 9.615 9.657 1.00 80.00 88 PRO A C 1
ATOM 697 O O . PRO A 1 88 ? -20.289 10.655 9.288 1.00 80.00 88 PRO A O 1
ATOM 700 N N . VAL A 1 89 ? -21.436 8.779 8.812 1.00 73.25 89 VAL A N 1
ATOM 701 C CA . VAL A 1 89 ? -21.586 9.077 7.385 1.00 73.25 89 VAL A CA 1
ATOM 702 C C . VAL A 1 89 ? -22.508 10.287 7.252 1.00 73.25 89 VAL A C 1
ATOM 704 O O . VAL A 1 89 ? -23.726 10.171 7.397 1.00 73.25 89 VAL A O 1
ATOM 707 N N . THR A 1 90 ? -21.931 11.463 7.017 1.00 75.31 90 THR A N 1
ATOM 708 C CA . THR A 1 90 ? -22.688 12.673 6.706 1.00 75.31 90 THR A CA 1
ATOM 709 C C . THR A 1 90 ? -22.922 12.736 5.193 1.00 75.31 90 THR A C 1
ATOM 711 O O . THR A 1 90 ? -22.006 12.479 4.414 1.00 75.31 90 THR A O 1
ATOM 714 N N . PRO A 1 91 ? -24.136 13.069 4.727 1.00 65.62 91 PRO A N 1
ATOM 715 C CA . PRO A 1 91 ? -24.454 13.122 3.297 1.00 65.62 91 PRO A CA 1
ATOM 716 C C . PRO A 1 91 ? -23.796 14.287 2.517 1.00 65.62 91 PRO A C 1
ATOM 718 O O . PRO A 1 91 ? -24.240 14.608 1.419 1.00 65.62 91 PRO A O 1
ATOM 721 N N . GLU A 1 92 ? -22.737 14.924 3.029 1.00 60.38 92 GLU A N 1
ATOM 722 C CA . GLU A 1 92 ? -22.182 16.166 2.469 1.00 60.38 92 GLU A CA 1
ATOM 723 C C . GLU A 1 92 ? -20.655 16.141 2.312 1.00 60.38 92 GLU A C 1
ATOM 725 O O . GLU A 1 92 ? -19.970 16.928 2.951 1.00 60.38 92 GLU A O 1
ATOM 730 N N . GLN A 1 93 ? -20.108 15.294 1.430 1.00 52.12 93 GLN A N 1
ATOM 731 C CA . GLN A 1 93 ? -18.745 15.471 0.881 1.00 52.12 93 GLN A CA 1
ATOM 732 C C . GLN A 1 93 ? -18.590 14.962 -0.569 1.00 52.12 93 GLN A C 1
ATOM 734 O O . GLN A 1 93 ? -17.502 14.576 -0.978 1.00 52.12 93 GLN A O 1
ATOM 739 N N . ASP A 1 94 ? -19.652 14.991 -1.381 1.00 46.88 94 ASP A N 1
ATOM 740 C CA . ASP A 1 94 ? -19.578 14.638 -2.814 1.00 46.88 94 ASP A CA 1
ATOM 741 C C . ASP A 1 94 ? -19.648 15.881 -3.723 1.00 46.88 94 ASP A C 1
ATOM 743 O O . ASP A 1 94 ? -20.236 15.885 -4.805 1.00 46.88 94 ASP A O 1
ATOM 747 N N . GLN A 1 95 ? -19.083 17.001 -3.257 1.00 50.38 95 GLN A N 1
ATOM 748 C CA . GLN A 1 95 ? -19.078 18.263 -3.995 1.00 50.38 95 GLN A CA 1
ATOM 749 C C . GLN A 1 95 ? -17.648 18.756 -4.237 1.00 50.38 95 GLN A C 1
ATOM 751 O O . GLN A 1 95 ? -16.944 19.179 -3.326 1.00 50.38 95 GLN A O 1
ATOM 756 N N . THR A 1 96 ? -17.297 18.796 -5.528 1.00 45.44 96 THR A N 1
ATOM 757 C CA . THR A 1 96 ? -16.195 19.543 -6.168 1.00 45.44 96 THR A CA 1
ATOM 758 C C . THR A 1 96 ? -14.862 18.834 -6.452 1.00 45.44 96 THR A C 1
ATOM 760 O O . THR A 1 96 ? -13.797 19.436 -6.367 1.00 45.44 96 THR A O 1
ATOM 763 N N . ALA A 1 97 ? -14.910 17.664 -7.097 1.00 45.34 97 ALA A N 1
ATOM 764 C CA . ALA A 1 97 ? -13.993 17.441 -8.228 1.00 45.34 97 ALA A CA 1
ATOM 765 C C . ALA A 1 97 ? -14.465 18.291 -9.430 1.00 45.34 97 ALA A C 1
ATOM 767 O O . ALA A 1 97 ? -14.938 17.782 -10.444 1.00 45.34 97 ALA A O 1
ATOM 768 N N . GLY A 1 98 ? -14.435 19.620 -9.281 1.00 41.12 98 GLY A N 1
ATOM 769 C CA . GLY A 1 98 ? -14.783 20.543 -10.354 1.00 41.12 98 GLY A CA 1
ATOM 770 C C . GLY A 1 98 ? -13.802 20.358 -11.506 1.00 41.12 98 GLY A C 1
ATOM 771 O O . GLY A 1 98 ? -12.604 20.586 -11.337 1.00 41.12 98 GLY A O 1
ATOM 772 N N . ILE A 1 99 ? -14.303 19.941 -12.669 1.00 49.34 99 ILE A N 1
ATOM 773 C CA . ILE A 1 99 ? -13.535 19.865 -13.913 1.00 49.34 99 ILE A CA 1
ATOM 774 C C . ILE A 1 99 ? -12.970 21.265 -14.187 1.00 49.34 99 ILE A C 1
ATOM 776 O O . ILE A 1 99 ? -13.679 22.166 -14.636 1.00 49.34 99 ILE A O 1
ATOM 780 N N . ARG A 1 100 ? -11.687 21.480 -13.885 1.00 52.75 100 ARG A N 1
ATOM 781 C CA . ARG A 1 100 ? -10.979 22.693 -14.296 1.00 52.75 100 ARG A CA 1
ATOM 782 C C . ARG A 1 100 ? -10.627 22.528 -15.768 1.00 52.75 100 ARG A C 1
ATOM 784 O O . ARG A 1 100 ? -9.632 21.895 -16.105 1.00 52.75 100 ARG A O 1
ATOM 791 N N . ASN A 1 101 ? -11.446 23.104 -16.644 1.00 47.84 101 ASN A N 1
ATOM 792 C CA . ASN A 1 101 ? -11.103 23.265 -18.053 1.00 47.84 101 ASN A CA 1
ATOM 793 C C . ASN A 1 101 ? -9.919 24.237 -18.159 1.00 47.84 101 ASN A C 1
ATOM 795 O O . ASN A 1 101 ? -10.098 25.455 -18.189 1.00 47.84 101 ASN A O 1
ATOM 799 N N . VAL A 1 102 ? -8.697 23.706 -18.170 1.00 57.31 102 VAL A N 1
ATOM 800 C CA . VAL A 1 102 ? -7.496 24.496 -18.445 1.00 57.31 102 VAL A CA 1
ATOM 801 C C . VAL A 1 102 ? -7.471 24.780 -19.943 1.00 57.31 102 VAL A C 1
ATOM 803 O O . VAL A 1 102 ? -7.281 23.882 -20.761 1.00 57.31 102 VAL A O 1
ATOM 806 N N . LYS A 1 103 ? -7.704 26.040 -20.313 1.00 50.91 103 LYS A N 1
ATOM 807 C CA . LYS A 1 103 ? -7.612 26.499 -21.699 1.00 50.91 103 LYS A CA 1
ATOM 808 C C . LYS A 1 103 ? -6.130 26.501 -22.093 1.00 50.91 103 LYS A C 1
ATOM 810 O O . LYS A 1 103 ? -5.379 27.360 -21.641 1.00 50.91 103 LYS A O 1
ATOM 815 N N . LEU A 1 104 ? -5.707 25.519 -22.888 1.00 57.69 104 LEU A N 1
ATOM 816 C CA . LEU A 1 104 ? -4.363 25.479 -23.467 1.00 57.69 104 LEU A CA 1
ATOM 817 C C . LEU A 1 104 ? -4.188 26.704 -24.375 1.00 57.69 104 LEU A C 1
ATOM 819 O O . LEU A 1 104 ? -4.848 26.812 -25.407 1.00 57.69 104 LEU A O 1
ATOM 823 N N . GLN A 1 105 ? -3.330 27.643 -23.976 1.00 60.44 105 GLN A N 1
ATOM 824 C CA . GLN A 1 105 ? -2.864 28.702 -24.864 1.00 60.44 105 GLN A CA 1
ATOM 825 C C . GLN A 1 105 ? -1.698 28.144 -25.676 1.00 60.44 105 GLN A C 1
ATOM 827 O O . GLN A 1 105 ? -0.559 28.123 -25.213 1.00 60.44 105 GLN A O 1
ATOM 832 N N . PHE A 1 106 ? -1.991 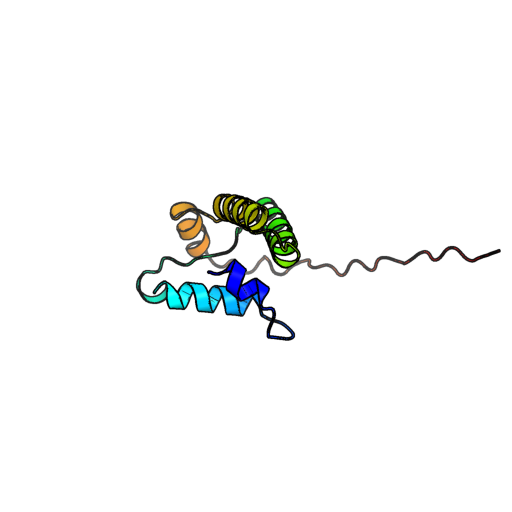27.646 -26.875 1.00 60.50 106 PHE A N 1
ATOM 833 C CA . PHE A 1 106 ? -0.949 27.450 -27.871 1.00 60.50 106 PHE A CA 1
ATOM 834 C C . PHE A 1 106 ? -0.541 28.831 -28.388 1.00 60.50 106 PHE A C 1
ATOM 836 O O . PHE A 1 106 ? -1.388 29.634 -28.772 1.00 60.50 106 PHE A O 1
ATOM 843 N N . ARG A 1 107 ? 0.757 29.122 -28.317 1.00 54.84 107 ARG A N 1
ATOM 844 C CA . ARG A 1 107 ? 1.364 30.282 -28.964 1.00 54.84 107 ARG A CA 1
ATOM 845 C C . ARG A 1 107 ? 1.403 29.979 -30.459 1.00 54.84 107 ARG A C 1
ATOM 847 O O . ARG A 1 107 ? 2.068 29.019 -30.846 1.00 54.84 107 ARG A O 1
ATOM 854 N N . ASP A 1 108 ? 0.683 30.757 -31.258 1.00 57.59 108 ASP A N 1
ATOM 855 C CA . ASP A 1 108 ? 0.771 30.656 -32.712 1.00 57.59 108 ASP A CA 1
ATOM 856 C C . ASP A 1 108 ? 2.218 30.955 -33.157 1.00 57.59 108 ASP A C 1
ATOM 858 O O . ASP A 1 108 ? 2.839 31.881 -32.618 1.00 57.59 108 ASP A O 1
ATOM 862 N N . PRO A 1 109 ? 2.796 30.150 -34.064 1.00 63.53 109 PRO A N 1
ATOM 863 C CA . PRO A 1 109 ? 4.091 30.449 -34.654 1.00 63.53 109 PRO A CA 1
ATOM 864 C C . PRO A 1 109 ? 3.938 31.556 -35.708 1.00 63.53 109 PRO A C 1
ATOM 866 O O . PRO A 1 109 ? 3.079 31.449 -36.585 1.00 63.53 109 PRO A O 1
ATOM 869 N N . ASP A 1 110 ? 4.772 32.594 -35.595 1.00 55.06 110 ASP A N 1
ATOM 870 C CA . ASP A 1 110 ? 5.006 33.598 -36.646 1.00 55.06 110 ASP A CA 1
ATOM 871 C C . ASP A 1 110 ? 5.662 32.970 -37.891 1.00 55.06 110 ASP A C 1
ATOM 873 O O . ASP A 1 110 ? 6.536 32.081 -37.718 1.00 55.06 110 ASP A O 1
#

Sequence (110 aa):
MFAELAKLQPFQDGNKRTALIAANAANGSLETGDYLILPTLDLDRAEFIIDLMQYYVSDDAGRDSQLLNQMIKLVPDKQARFHEFNQPVTPEQDQTAGIRNVKLQFRDPD

Foldseek 3Di:
DLLVQLLVCPDPDCSNVVSQVVVCVVVVCVVVVVGFDAAPDPVLNVLLVVLSVVLSPDPDPVSVVVSVVSRVVSTDDPVRVVVVVPPPDDPPDPDDPPPPPDDDDDDDDD

pLDDT: mean 85.66, std 16.05, range [41.12, 97.81]

InterPro domains:
  IPR003812 Fido domain [PF02661] (2-25)
  IPR003812 Fido domain [PS51459] (1-77)

Secondary structure (DSSP, 8-state):
-HHHHHHT--SSS-HHHHHHHHHHHHTTHHHH--------SHHHHHHHHHHHHHHHH---HHHHHHHHHHHHHHS--HHHHHHHHTS---S--------------PPPP-